Protein AF-A0A1S2M191-F1 (afdb_monomer)

Secondary structure (DSSP, 8-state):
--PPPP-TTS-B-TTS-B--HHHHHHHHHHHHHHH---EEE------BPPPBPTTS-B--HHHHHHHHHHHHHHHHHHHTT--EEEE--S-SS----TTT--SSSB-SPPP-

Structure (mmCIF, N/CA/C/O backbone):
data_AF-A0A1S2M191-F1
#
_entry.id   AF-A0A1S2M191-F1
#
loop_
_atom_site.group_PDB
_atom_site.id
_atom_site.type_symbol
_atom_site.label_atom_id
_atom_site.label_alt_id
_atom_site.label_comp_id
_atom_site.label_asym_id
_atom_site.label_entity_id
_atom_site.label_seq_id
_atom_site.pdbx_PDB_ins_code
_atom_site.Cartn_x
_atom_site.Cartn_y
_atom_site.Cartn_z
_atom_site.occupancy
_atom_site.B_iso_or_equiv
_atom_site.auth_seq_id
_atom_site.auth_comp_id
_atom_site.auth_asym_id
_atom_site.auth_atom_id
_atom_site.pdbx_PDB_model_num
ATOM 1 N N . MET A 1 1 ? 16.765 -17.893 11.152 1.00 41.12 1 MET A N 1
ATOM 2 C CA . MET A 1 1 ? 15.834 -17.381 12.182 1.00 41.12 1 MET A CA 1
ATOM 3 C C . MET A 1 1 ? 14.444 -17.380 11.572 1.00 41.12 1 MET A C 1
ATOM 5 O O . MET A 1 1 ? 14.294 -16.771 10.530 1.00 41.12 1 MET A O 1
ATOM 9 N N . PHE A 1 2 ? 13.528 -18.162 12.156 1.00 50.41 2 PHE A N 1
ATOM 10 C CA . PHE A 1 2 ? 12.103 -18.353 11.819 1.00 50.41 2 PHE A CA 1
ATOM 11 C C . PHE A 1 2 ? 11.705 -18.157 10.345 1.00 50.41 2 PHE A C 1
ATOM 13 O O . PHE A 1 2 ? 11.381 -17.053 9.921 1.00 50.41 2 PHE A O 1
ATOM 20 N N . GLY A 1 3 ? 11.679 -19.250 9.575 1.00 58.59 3 GLY A N 1
ATOM 21 C CA . GLY A 1 3 ? 11.001 -19.246 8.280 1.00 58.59 3 GLY A CA 1
ATOM 22 C C . GLY A 1 3 ? 9.511 -19.003 8.503 1.00 58.59 3 GLY A C 1
ATOM 23 O O . GLY A 1 3 ? 8.856 -19.771 9.207 1.00 58.59 3 GLY A O 1
ATOM 24 N N . SER A 1 4 ? 8.991 -17.908 7.960 1.00 66.50 4 SER A N 1
ATOM 25 C CA . SER A 1 4 ? 7.556 -17.650 7.910 1.00 66.50 4 SER A CA 1
ATOM 26 C C . SER A 1 4 ? 6.864 -18.778 7.147 1.00 66.50 4 SER A C 1
ATOM 28 O O . SER A 1 4 ? 7.344 -19.183 6.089 1.00 66.50 4 SER A O 1
ATOM 30 N N . ILE A 1 5 ? 5.735 -19.267 7.661 1.00 80.75 5 ILE A N 1
ATOM 31 C CA . ILE A 1 5 ? 4.893 -20.225 6.938 1.00 80.75 5 ILE A CA 1
ATOM 32 C C . ILE A 1 5 ? 4.386 -19.541 5.669 1.00 80.75 5 ILE A C 1
ATOM 34 O O . ILE A 1 5 ? 3.817 -18.449 5.732 1.00 80.75 5 ILE A O 1
ATOM 38 N N . GLU A 1 6 ? 4.609 -20.174 4.522 1.00 82.50 6 GLU A N 1
ATOM 39 C CA . GLU A 1 6 ? 4.165 -19.631 3.247 1.00 82.50 6 GLU A CA 1
ATOM 40 C C . GLU A 1 6 ? 2.660 -19.821 3.063 1.00 82.50 6 GLU A C 1
ATOM 42 O O . GLU A 1 6 ? 2.115 -20.892 3.331 1.00 82.50 6 GLU A O 1
ATOM 47 N N . ASN A 1 7 ? 1.990 -18.780 2.573 1.00 88.25 7 ASN A N 1
ATOM 48 C CA . ASN A 1 7 ? 0.595 -18.865 2.173 1.00 88.25 7 ASN A CA 1
ATOM 49 C C . ASN A 1 7 ? 0.522 -19.184 0.665 1.00 88.25 7 ASN A C 1
ATOM 51 O O . ASN A 1 7 ? 0.889 -18.320 -0.133 1.00 88.25 7 ASN A O 1
ATOM 55 N N . PRO A 1 8 ? 0.047 -20.378 0.257 1.00 91.25 8 PRO A N 1
ATOM 56 C CA . PRO A 1 8 ? 0.016 -20.787 -1.149 1.00 91.25 8 PRO A CA 1
ATOM 57 C C . PRO A 1 8 ? -1.041 -20.047 -1.985 1.00 91.25 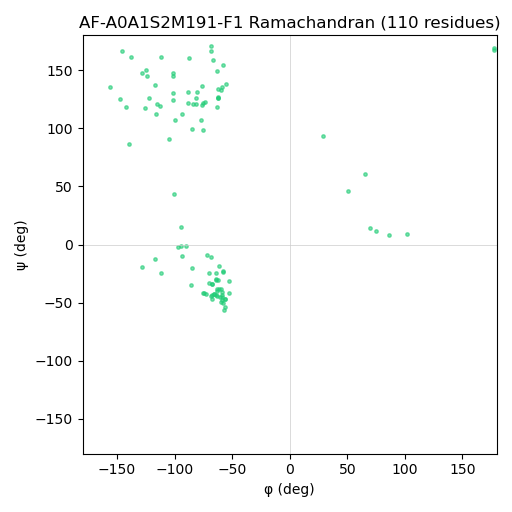8 PRO A C 1
ATOM 59 O O . PRO A 1 8 ? -1.057 -20.191 -3.203 1.00 91.25 8 PRO A O 1
ATOM 62 N N . TYR A 1 9 ? -1.927 -19.273 -1.352 1.00 93.00 9 TYR A N 1
ATOM 63 C CA . TYR A 1 9 ? -2.999 -18.527 -2.019 1.00 93.00 9 TYR A CA 1
ATOM 64 C C . TYR A 1 9 ? -2.624 -17.079 -2.346 1.00 93.00 9 TYR A C 1
ATOM 66 O O . TYR A 1 9 ? -3.455 -16.345 -2.878 1.00 93.00 9 TYR A O 1
ATOM 74 N N . LEU A 1 10 ? -1.417 -16.646 -1.978 1.00 92.69 10 LEU A N 1
ATOM 75 C CA . LEU A 1 10 ? -0.976 -15.268 -2.147 1.00 92.69 10 LEU A CA 1
ATOM 76 C C . LEU A 1 10 ? 0.213 -15.197 -3.097 1.00 92.69 10 LEU A C 1
ATOM 78 O O . LEU A 1 10 ? 1.159 -15.982 -3.010 1.00 92.69 10 LEU A O 1
ATOM 82 N N . GLU A 1 11 ? 0.165 -14.208 -3.979 1.00 91.81 11 GLU A N 1
ATOM 83 C CA . GLU A 1 11 ? 1.273 -13.868 -4.860 1.00 91.81 11 GLU A CA 1
ATOM 84 C C . GLU A 1 11 ? 2.459 -13.325 -4.053 1.00 91.81 11 GLU A C 1
ATOM 86 O O . GLU A 1 11 ? 2.320 -12.850 -2.918 1.00 91.81 11 GLU A O 1
ATOM 91 N N . LYS A 1 12 ? 3.650 -13.392 -4.649 1.00 91.75 12 LYS A N 1
ATOM 92 C CA . LYS A 1 12 ? 4.883 -12.866 -4.064 1.00 91.75 12 LYS A CA 1
ATOM 93 C C . LYS A 1 12 ? 5.586 -11.958 -5.063 1.00 91.75 12 LYS A C 1
ATOM 95 O O . LYS A 1 12 ? 5.544 -12.210 -6.263 1.00 91.75 12 LYS A O 1
ATOM 100 N N . SER A 1 13 ? 6.264 -10.935 -4.556 1.00 90.19 13 SER A N 1
ATOM 101 C CA . SER A 1 13 ? 7.186 -10.125 -5.348 1.00 90.19 13 SER A CA 1
ATOM 102 C C . SER A 1 13 ? 8.426 -10.925 -5.762 1.00 90.19 13 SER A C 1
ATOM 104 O O . SER A 1 13 ? 8.693 -12.006 -5.232 1.00 90.19 13 SER A O 1
ATOM 106 N N . GLU A 1 14 ? 9.248 -10.349 -6.641 1.00 88.00 14 GLU A N 1
ATOM 107 C CA . GLU A 1 14 ? 10.536 -10.924 -7.061 1.00 88.00 14 GLU A CA 1
ATOM 108 C C . GLU A 1 14 ? 11.509 -11.164 -5.887 1.00 88.00 14 GLU A C 1
ATOM 110 O O . GLU A 1 14 ? 12.370 -12.036 -5.957 1.00 88.00 14 GLU A O 1
ATOM 115 N N . TRP A 1 15 ? 11.337 -10.442 -4.772 1.00 86.56 15 TRP A N 1
ATOM 116 C CA . TRP A 1 15 ? 12.099 -10.632 -3.527 1.00 86.56 15 TRP A CA 1
ATOM 117 C C . TRP A 1 15 ? 11.386 -11.547 -2.515 1.00 86.56 15 TRP A C 1
ATOM 119 O O . TRP A 1 15 ? 11.741 -11.571 -1.336 1.00 86.56 15 TRP A O 1
ATOM 129 N N . GLY A 1 16 ? 10.364 -12.290 -2.946 1.00 87.88 16 GLY A N 1
ATOM 130 C CA . GLY A 1 16 ? 9.646 -13.266 -2.126 1.00 87.88 16 GLY A CA 1
ATOM 131 C C . GLY A 1 16 ? 8.680 -12.661 -1.105 1.00 87.88 16 GLY A C 1
ATOM 132 O O . GLY A 1 16 ? 8.197 -13.380 -0.231 1.00 87.88 16 GLY A O 1
ATOM 133 N N . TRP A 1 17 ? 8.389 -11.358 -1.181 1.00 88.81 17 TRP A N 1
ATOM 134 C CA . TRP A 1 17 ? 7.473 -10.705 -0.243 1.00 88.81 17 TRP A CA 1
ATOM 135 C C . TRP A 1 17 ? 6.034 -10.946 -0.671 1.00 88.81 17 TRP A C 1
ATOM 137 O O . TRP A 1 17 ? 5.667 -10.645 -1.803 1.00 88.81 17 TRP A O 1
ATOM 147 N N . THR A 1 18 ? 5.214 -11.469 0.236 1.00 93.00 18 THR A N 1
ATOM 148 C CA . THR A 1 18 ? 3.795 -11.713 -0.023 1.00 93.00 18 THR A CA 1
ATOM 149 C C . THR A 1 18 ? 3.042 -10.417 -0.321 1.00 93.00 18 THR A C 1
ATOM 151 O O . THR A 1 18 ? 3.169 -9.437 0.414 1.00 93.00 18 THR A O 1
ATOM 154 N N . ILE A 1 19 ? 2.223 -10.432 -1.371 1.00 94.88 19 ILE A N 1
ATOM 155 C CA . ILE A 1 19 ? 1.345 -9.328 -1.756 1.00 94.88 19 ILE A CA 1
ATOM 156 C C . ILE A 1 19 ? -0.064 -9.647 -1.250 1.00 94.88 19 ILE A C 1
ATOM 158 O O . ILE A 1 19 ? -0.743 -10.524 -1.778 1.00 94.88 19 ILE A O 1
ATOM 162 N N . ASP A 1 20 ? -0.498 -8.942 -0.205 1.00 96.31 20 ASP A N 1
ATOM 163 C CA . ASP A 1 20 ? -1.808 -9.148 0.421 1.00 96.31 20 ASP A CA 1
ATOM 164 C C . ASP A 1 20 ? -2.463 -7.810 0.796 1.00 96.31 20 ASP A C 1
ATOM 166 O O . ASP A 1 20 ? -2.342 -7.346 1.936 1.00 96.31 20 ASP A O 1
ATOM 170 N N . PRO A 1 21 ? -3.186 -7.179 -0.144 1.00 97.31 21 PRO A N 1
ATOM 171 C CA . PRO A 1 21 ? -3.871 -5.926 0.138 1.00 97.31 2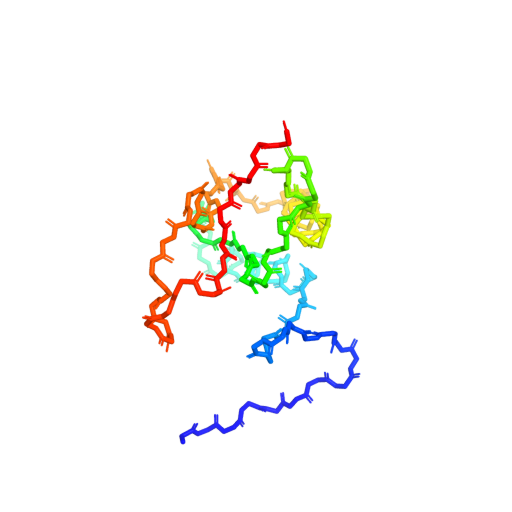1 PRO A CA 1
ATOM 172 C C . PRO A 1 21 ? -4.969 -6.095 1.196 1.00 97.31 21 PRO A C 1
ATOM 174 O O . PRO A 1 21 ? -5.209 -5.176 1.970 1.00 97.31 21 PRO A O 1
ATOM 177 N N . LYS A 1 22 ? -5.629 -7.257 1.305 1.00 97.62 22 LYS A N 1
ATOM 178 C CA . LYS A 1 22 ? -6.698 -7.459 2.304 1.00 97.62 22 LYS A CA 1
ATOM 179 C C . LYS A 1 22 ? -6.143 -7.460 3.722 1.00 97.62 22 LYS A C 1
ATOM 181 O O . LYS A 1 22 ? -6.786 -6.961 4.647 1.00 97.62 22 LYS A O 1
ATOM 186 N N . ARG A 1 23 ? -4.923 -7.968 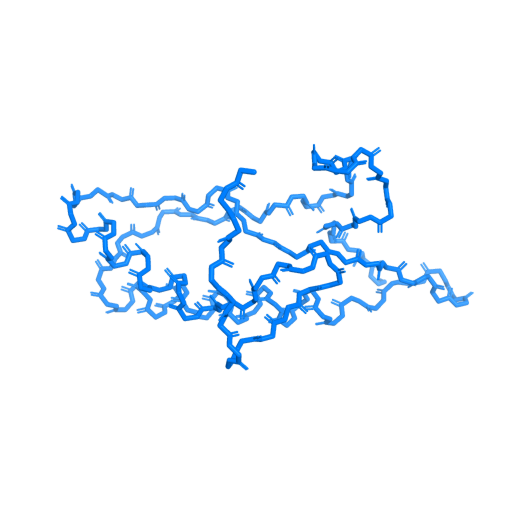3.902 1.00 96.38 23 ARG A N 1
ATOM 187 C CA . ARG A 1 23 ? -4.249 -7.928 5.200 1.00 96.38 23 ARG A CA 1
ATOM 188 C C . ARG A 1 23 ? -3.947 -6.513 5.674 1.00 96.38 23 ARG A C 1
ATOM 190 O O . ARG A 1 23 ? -3.896 -6.314 6.887 1.00 96.38 23 ARG A O 1
ATOM 197 N N . PHE A 1 24 ? -3.826 -5.538 4.772 1.00 97.94 24 PHE A N 1
ATOM 198 C CA . PHE A 1 24 ? -3.782 -4.126 5.153 1.00 97.94 24 PHE A CA 1
ATOM 199 C C . PHE A 1 24 ? -5.036 -3.745 5.955 1.00 97.94 24 PHE A C 1
ATOM 201 O O . PHE A 1 24 ? -4.917 -3.326 7.106 1.00 97.94 24 PHE A O 1
ATOM 208 N N . ARG A 1 25 ? -6.235 -3.973 5.393 1.00 98.50 25 ARG A N 1
ATOM 209 C CA . ARG A 1 25 ? -7.522 -3.648 6.038 1.00 98.50 25 ARG A CA 1
ATOM 210 C C . ARG A 1 25 ? -7.687 -4.370 7.370 1.00 98.50 25 ARG A C 1
ATOM 212 O O . ARG A 1 25 ? -8.065 -3.753 8.362 1.00 98.50 25 ARG A O 1
ATOM 219 N N . ILE A 1 26 ? -7.364 -5.665 7.403 1.00 98.44 26 ILE A N 1
ATOM 220 C CA . ILE A 1 26 ? -7.432 -6.477 8.629 1.00 98.44 26 ILE A CA 1
ATOM 221 C C . ILE A 1 26 ? -6.503 -5.899 9.702 1.00 98.44 26 ILE A C 1
ATOM 223 O O . ILE A 1 26 ? -6.903 -5.748 10.852 1.00 98.44 26 ILE A O 1
ATOM 227 N N . THR A 1 27 ? -5.272 -5.539 9.334 1.00 98.12 27 THR A N 1
ATOM 228 C CA . THR A 1 27 ? -4.295 -4.977 10.276 1.00 98.12 27 THR A CA 1
ATOM 229 C C . THR A 1 27 ? -4.747 -3.616 10.800 1.00 98.12 27 THR A C 1
ATOM 231 O O . THR A 1 27 ? -4.647 -3.376 12.001 1.00 98.12 27 THR A O 1
ATOM 234 N N . ALA A 1 28 ? -5.279 -2.750 9.935 1.00 98.50 28 ALA A N 1
ATOM 235 C CA . ALA A 1 28 ? -5.800 -1.443 10.326 1.00 98.50 28 ALA A CA 1
ATOM 236 C C . ALA A 1 28 ? -6.948 -1.573 11.341 1.00 98.50 28 ALA A C 1
ATOM 238 O O . ALA A 1 28 ? -6.872 -0.978 12.415 1.00 98.50 28 ALA A O 1
ATOM 239 N N . ASN A 1 29 ? -7.939 -2.425 11.054 1.00 98.69 29 ASN A N 1
ATOM 240 C CA . ASN A 1 29 ? -9.038 -2.719 11.979 1.00 98.69 29 ASN A CA 1
ATOM 241 C C . ASN A 1 29 ? -8.518 -3.271 13.314 1.00 98.69 29 ASN A C 1
ATOM 243 O O . ASN A 1 29 ? -8.810 -2.715 14.364 1.00 98.69 29 ASN A O 1
ATOM 247 N N . HIS A 1 30 ? -7.650 -4.287 13.288 1.00 98.56 30 HIS A N 1
ATOM 248 C CA . HIS A 1 30 ? -7.091 -4.875 14.512 1.00 98.56 30 HIS A CA 1
ATOM 249 C C . HIS A 1 30 ? -6.336 -3.861 15.385 1.00 98.56 30 HIS A C 1
ATOM 251 O O . HIS A 1 30 ? -6.417 -3.916 16.615 1.00 98.56 30 HIS A O 1
ATOM 257 N N . LEU A 1 31 ? -5.555 -2.964 14.774 1.00 98.50 31 LEU A N 1
ATOM 258 C CA . LEU A 1 31 ? -4.835 -1.921 15.503 1.00 98.50 31 LEU A CA 1
ATOM 259 C C . LEU A 1 31 ? -5.807 -0.896 16.089 1.00 98.50 31 LEU A C 1
ATOM 261 O O . LEU A 1 31 ? -5.667 -0.522 17.256 1.00 98.50 31 LEU A O 1
ATOM 265 N N . TYR A 1 32 ? -6.794 -0.466 15.308 1.00 98.50 32 TYR A N 1
ATOM 266 C CA . TYR A 1 32 ? -7.765 0.519 15.758 1.00 98.50 32 TYR A CA 1
ATOM 267 C C . TYR A 1 32 ? -8.664 -0.041 16.860 1.00 98.50 32 TYR A C 1
ATOM 269 O O . TYR A 1 32 ? -8.756 0.573 17.916 1.00 98.50 32 TYR A O 1
ATOM 277 N N . ASP A 1 33 ? -9.213 -1.246 16.708 1.00 98.31 33 ASP A N 1
ATOM 278 C CA . ASP A 1 33 ? -10.003 -1.941 17.736 1.00 98.31 33 ASP A CA 1
ATOM 279 C C . ASP A 1 33 ? -9.253 -2.033 19.066 1.00 98.31 33 ASP A C 1
ATOM 281 O O . ASP A 1 33 ? -9.811 -1.817 20.141 1.00 98.31 33 ASP A O 1
ATOM 285 N N . ARG A 1 34 ? -7.951 -2.328 18.998 1.00 98.56 34 ARG A N 1
ATOM 286 C CA . ARG A 1 34 ? -7.116 -2.512 20.183 1.00 98.56 34 ARG A CA 1
ATOM 287 C C . ARG A 1 34 ? -6.775 -1.205 20.891 1.00 98.56 34 ARG A C 1
ATOM 289 O O . ARG A 1 34 ? -6.712 -1.191 22.120 1.00 98.56 34 ARG A O 1
ATOM 296 N N . TYR A 1 35 ? -6.458 -0.153 20.141 1.00 98.50 35 TYR A N 1
ATOM 297 C CA . TYR A 1 35 ? -5.853 1.058 20.702 1.00 98.50 35 TYR A CA 1
ATOM 298 C C . TYR A 1 35 ? -6.767 2.281 20.671 1.00 98.50 35 TYR A C 1
ATOM 300 O O . TYR A 1 35 ? -6.574 3.185 21.484 1.00 98.50 35 TYR A O 1
ATOM 308 N N . GLN A 1 36 ? -7.744 2.313 19.763 1.00 98.06 36 GLN A N 1
ATOM 309 C CA . GLN A 1 36 ? -8.678 3.423 19.549 1.00 98.06 36 GLN A CA 1
ATOM 310 C C . GLN A 1 36 ? -7.930 4.757 19.406 1.00 98.06 36 GLN A C 1
ATOM 312 O O . GLN A 1 36 ? -8.236 5.760 20.057 1.00 98.06 36 GLN A O 1
ATOM 317 N N . LYS A 1 37 ? -6.862 4.734 18.600 1.00 98.56 37 LYS A N 1
ATOM 318 C CA . LYS A 1 37 ? -6.048 5.900 18.251 1.00 98.56 37 LYS A CA 1
ATOM 319 C C . LYS A 1 37 ? -5.989 6.052 16.735 1.00 98.56 37 LYS A C 1
ATOM 321 O O . LYS A 1 37 ? -5.909 5.025 16.061 1.00 98.56 37 LYS A O 1
ATOM 326 N N . PRO A 1 38 ? -5.966 7.295 16.220 1.00 98.50 38 PRO A N 1
ATOM 327 C CA . PRO A 1 38 ? -5.798 7.533 14.795 1.00 98.50 38 PRO A CA 1
ATOM 328 C C . PRO A 1 38 ? -4.531 6.852 14.269 1.00 98.50 38 PRO A C 1
ATOM 330 O O . PRO A 1 38 ? -3.484 6.883 14.924 1.00 98.50 38 PRO A O 1
ATOM 333 N N . LEU A 1 39 ? -4.624 6.240 13.092 1.00 98.69 39 LEU A N 1
ATOM 334 C CA . LEU A 1 39 ? -3.517 5.551 12.437 1.00 98.69 39 LEU A CA 1
ATOM 335 C C . LEU A 1 39 ? -2.920 6.415 11.326 1.00 98.69 39 LEU A C 1
ATOM 337 O O . LEU A 1 39 ? -3.631 7.113 10.607 1.00 98.69 39 LEU A O 1
ATOM 341 N N . PHE A 1 40 ? -1.606 6.319 11.143 1.00 98.44 40 PHE A N 1
ATOM 342 C CA . PHE A 1 40 ? -0.897 6.920 10.016 1.00 98.44 40 PHE A CA 1
ATOM 343 C C . PHE A 1 40 ? -0.096 5.821 9.319 1.00 98.44 40 PHE A C 1
ATOM 345 O O . PHE A 1 40 ? 0.797 5.218 9.918 1.00 98.44 40 PHE A O 1
ATOM 352 N N . VAL A 1 41 ? -0.415 5.548 8.054 1.00 98.06 41 VAL A N 1
ATOM 353 C CA . VAL A 1 41 ? 0.394 4.660 7.217 1.00 98.06 41 VAL A CA 1
ATOM 354 C C . VAL A 1 41 ? 1.649 5.413 6.796 1.00 98.06 41 VAL A C 1
ATOM 356 O O . VAL A 1 41 ? 1.608 6.224 5.875 1.00 98.06 41 VAL A O 1
ATOM 359 N N . VAL A 1 42 ? 2.753 5.167 7.495 1.00 97.62 42 VAL A N 1
ATOM 360 C CA . VAL A 1 42 ? 4.020 5.859 7.220 1.00 97.62 42 VAL A CA 1
ATOM 361 C C . VAL A 1 42 ? 4.844 5.198 6.112 1.00 97.62 42 VAL A C 1
ATOM 363 O O . VAL A 1 42 ? 5.681 5.858 5.503 1.00 97.62 42 VAL A O 1
ATOM 366 N N . GLU A 1 43 ? 4.590 3.918 5.822 1.00 96.56 43 GLU A N 1
ATOM 367 C CA . GLU A 1 43 ? 5.277 3.172 4.767 1.00 96.56 43 GLU A CA 1
ATOM 368 C C . GLU A 1 43 ? 4.349 2.131 4.123 1.00 96.56 43 GLU A C 1
ATOM 370 O O . GLU A 1 43 ? 3.806 1.252 4.797 1.00 96.56 43 GLU A O 1
ATOM 375 N N . ASN A 1 44 ? 4.200 2.193 2.799 1.00 97.00 44 ASN A N 1
ATOM 376 C CA . ASN A 1 44 ? 3.672 1.105 1.972 1.00 97.00 44 ASN A CA 1
ATOM 377 C C . ASN A 1 44 ? 4.169 1.255 0.525 1.00 97.00 44 ASN A C 1
ATOM 379 O O . ASN A 1 44 ? 4.174 2.358 -0.019 1.00 97.00 44 ASN A O 1
ATOM 383 N N . GLY A 1 45 ? 4.614 0.168 -0.104 1.00 94.56 45 GLY A N 1
ATOM 384 C CA . GLY A 1 45 ? 5.142 0.218 -1.465 1.00 94.56 45 GLY A CA 1
ATOM 385 C C . GLY A 1 45 ? 5.656 -1.128 -1.962 1.00 94.56 45 GLY A C 1
ATOM 386 O O . GLY A 1 45 ? 5.816 -2.074 -1.189 1.00 94.56 45 GLY A O 1
ATOM 387 N N . LEU A 1 46 ? 5.933 -1.193 -3.263 1.00 95.25 46 LEU A N 1
ATOM 388 C CA . LEU A 1 46 ? 6.451 -2.379 -3.938 1.00 95.25 46 LEU A CA 1
ATOM 389 C C . LEU A 1 46 ? 7.853 -2.105 -4.478 1.00 95.25 46 LEU A C 1
ATOM 391 O O . LEU A 1 46 ? 8.046 -1.223 -5.312 1.00 95.25 46 LEU A O 1
ATOM 395 N N . GLY A 1 47 ? 8.808 -2.906 -4.006 1.00 92.50 47 GLY A N 1
ATOM 396 C CA . GLY A 1 47 ? 10.134 -2.990 -4.601 1.00 92.50 47 GLY A CA 1
ATOM 397 C C . GLY A 1 47 ? 10.122 -3.968 -5.771 1.00 92.50 47 GLY A C 1
ATOM 398 O O . GLY A 1 47 ? 9.801 -5.139 -5.556 1.00 92.50 47 GLY A O 1
ATOM 399 N N . ALA A 1 48 ? 10.479 -3.496 -6.959 1.00 92.31 48 ALA A N 1
ATOM 400 C CA . ALA A 1 48 ? 10.503 -4.271 -8.200 1.00 92.31 48 ALA A CA 1
ATOM 401 C C . ALA A 1 48 ? 11.659 -3.809 -9.100 1.00 92.31 48 ALA A C 1
ATOM 403 O O . ALA A 1 48 ? 12.276 -2.771 -8.834 1.00 92.31 48 ALA A O 1
ATOM 404 N N . VAL A 1 49 ? 11.976 -4.591 -10.131 1.00 92.44 49 VAL A N 1
ATOM 405 C CA . VAL A 1 49 ? 12.917 -4.173 -11.177 1.00 92.44 49 VAL A CA 1
ATOM 406 C C . VAL A 1 49 ? 12.196 -3.280 -12.185 1.00 92.44 49 VAL A C 1
ATOM 408 O O . VAL A 1 49 ? 11.253 -3.725 -12.828 1.00 92.44 49 VAL A O 1
ATOM 411 N N . ASP A 1 50 ? 12.669 -2.044 -12.353 1.00 91.44 50 ASP A N 1
ATOM 412 C CA . ASP A 1 50 ? 12.179 -1.161 -13.415 1.00 91.44 50 ASP A CA 1
ATOM 413 C C . ASP A 1 50 ? 12.993 -1.368 -14.703 1.00 91.44 50 ASP A C 1
ATOM 415 O O . ASP A 1 50 ? 14.231 -1.347 -14.682 1.00 91.44 50 ASP A O 1
ATOM 419 N N . GLU A 1 51 ? 12.299 -1.532 -15.829 1.00 91.06 51 GLU A N 1
ATOM 420 C CA . GLU A 1 51 ? 12.898 -1.596 -17.164 1.00 91.06 51 GLU A CA 1
ATOM 421 C C . GLU A 1 51 ? 12.740 -0.255 -17.885 1.00 91.06 51 GLU A C 1
ATOM 423 O O . GLU A 1 51 ? 11.646 0.304 -17.957 1.00 91.06 51 GLU A O 1
ATOM 428 N N . VAL A 1 52 ? 13.844 0.255 -18.436 1.00 90.62 52 VAL A N 1
ATOM 429 C CA . VAL A 1 52 ? 13.851 1.500 -19.211 1.00 90.62 52 VAL A CA 1
ATOM 430 C C . VAL A 1 52 ? 13.566 1.168 -20.672 1.00 90.62 52 VAL A C 1
ATOM 432 O O . VAL A 1 52 ? 14.296 0.389 -21.292 1.00 90.62 52 VAL A O 1
ATOM 435 N N . THR A 1 53 ? 12.512 1.755 -21.232 1.00 90.88 53 THR A N 1
ATOM 436 C CA . THR A 1 53 ? 12.148 1.579 -22.641 1.00 90.88 53 THR A CA 1
ATOM 437 C C . THR A 1 53 ? 13.181 2.237 -23.559 1.00 90.88 53 THR A C 1
ATOM 439 O O . THR A 1 53 ? 13.993 3.064 -23.140 1.00 90.88 53 THR A O 1
ATOM 442 N N . ALA A 1 54 ? 13.128 1.929 -24.859 1.00 92.38 54 ALA A N 1
ATOM 443 C CA . ALA A 1 54 ? 14.002 2.563 -25.851 1.00 92.38 54 ALA A CA 1
ATOM 444 C C . ALA A 1 54 ? 13.867 4.100 -25.899 1.00 92.38 54 ALA A C 1
ATOM 446 O O . ALA A 1 54 ? 14.801 4.778 -26.324 1.00 92.38 54 ALA A O 1
ATOM 447 N N . ASN A 1 55 ? 12.732 4.639 -25.443 1.00 92.12 55 ASN A N 1
ATOM 448 C CA . ASN A 1 55 ? 12.459 6.074 -25.389 1.00 92.12 55 ASN A CA 1
ATOM 449 C C . ASN A 1 55 ? 12.895 6.721 -24.061 1.00 92.12 55 ASN A C 1
ATOM 451 O O . ASN A 1 55 ? 12.762 7.931 -23.911 1.00 92.12 55 ASN A O 1
ATOM 455 N N . GLY A 1 56 ? 13.434 5.944 -23.114 1.00 88.94 56 GLY A N 1
ATOM 456 C CA . GLY A 1 56 ? 13.838 6.433 -21.793 1.00 88.94 56 GLY A CA 1
ATOM 457 C C . GLY A 1 56 ? 12.718 6.450 -20.748 1.00 88.94 56 GLY A C 1
ATOM 458 O O . GLY A 1 56 ? 12.930 6.971 -19.658 1.00 88.94 56 GLY A O 1
ATOM 459 N N . GLU A 1 57 ? 11.555 5.879 -21.063 1.00 90.62 57 GLU A N 1
ATOM 460 C CA . GLU A 1 57 ? 10.390 5.819 -20.172 1.00 90.62 57 GLU A CA 1
ATOM 461 C C . GLU A 1 57 ? 10.454 4.576 -19.274 1.00 90.62 57 GLU A C 1
ATOM 463 O O . GLU A 1 57 ? 11.127 3.595 -19.600 1.00 90.62 57 GLU A O 1
ATOM 468 N N . ILE A 1 58 ? 9.716 4.589 -18.165 1.00 92.88 58 ILE A N 1
ATOM 469 C CA . ILE A 1 58 ? 9.510 3.422 -17.299 1.00 92.88 58 ILE A CA 1
ATOM 470 C C . ILE A 1 58 ? 8.006 3.168 -17.204 1.00 92.88 58 ILE A C 1
ATOM 472 O O . ILE A 1 58 ? 7.250 4.062 -16.836 1.00 92.88 58 ILE A O 1
ATOM 476 N N . ASN A 1 59 ? 7.590 1.940 -17.516 1.00 93.06 59 ASN A N 1
ATOM 477 C CA . ASN A 1 59 ? 6.195 1.505 -17.424 1.00 93.06 59 ASN A CA 1
ATOM 478 C C . ASN A 1 59 ? 6.025 0.608 -16.195 1.00 93.06 59 ASN A C 1
ATOM 480 O O . ASN A 1 59 ? 6.213 -0.606 -16.271 1.00 93.06 59 ASN A O 1
ATOM 484 N N . ASP A 1 60 ? 5.697 1.199 -15.049 1.00 93.56 60 ASP A N 1
ATOM 485 C CA . ASP A 1 60 ? 5.632 0.509 -13.760 1.00 93.56 60 ASP A CA 1
ATOM 486 C C . ASP A 1 60 ? 4.205 0.138 -13.322 1.00 93.56 60 ASP A C 1
ATOM 488 O O . ASP A 1 60 ? 3.836 0.238 -12.148 1.00 93.56 60 ASP A O 1
ATOM 492 N N . ASP A 1 61 ? 3.399 -0.380 -14.255 1.00 94.69 61 ASP A N 1
ATOM 493 C CA . ASP A 1 61 ? 2.009 -0.798 -14.010 1.00 94.69 61 ASP A CA 1
ATOM 494 C C . ASP A 1 61 ? 1.861 -1.769 -12.826 1.00 94.69 61 ASP A C 1
ATOM 496 O O . ASP A 1 61 ? 0.861 -1.727 -12.107 1.00 94.69 61 ASP A O 1
ATOM 500 N N . TYR A 1 62 ? 2.870 -2.610 -12.568 1.00 93.88 62 TYR A N 1
ATOM 501 C CA . TYR A 1 62 ? 2.909 -3.496 -11.397 1.00 93.88 62 TYR A CA 1
ATOM 502 C C . TYR A 1 62 ? 2.899 -2.721 -10.072 1.00 93.88 62 TYR A C 1
ATOM 504 O O . TYR A 1 62 ? 2.254 -3.140 -9.107 1.00 93.88 62 TYR A O 1
ATOM 512 N N . ARG A 1 63 ? 3.592 -1.578 -10.006 1.00 95.44 63 ARG A N 1
ATOM 513 C CA . ARG A 1 63 ? 3.663 -0.719 -8.819 1.00 95.44 63 ARG A CA 1
ATOM 514 C C . ARG A 1 63 ? 2.368 0.057 -8.663 1.00 95.44 63 ARG A C 1
ATOM 516 O O . ARG A 1 63 ? 1.828 0.119 -7.556 1.00 95.44 63 ARG A O 1
ATOM 523 N N . ILE A 1 64 ? 1.833 0.570 -9.770 1.00 95.69 64 ILE A N 1
ATOM 524 C CA . ILE A 1 64 ? 0.535 1.245 -9.797 1.00 95.69 64 ILE A CA 1
ATOM 525 C C . ILE A 1 64 ? -0.568 0.294 -9.313 1.00 95.69 64 ILE A C 1
ATOM 527 O O . ILE A 1 64 ? -1.362 0.668 -8.449 1.00 95.69 64 ILE A O 1
ATOM 531 N N . ASP A 1 65 ? -0.622 -0.938 -9.822 1.00 96.38 65 ASP A N 1
ATOM 532 C CA . ASP A 1 65 ? -1.619 -1.933 -9.420 1.00 96.38 65 ASP A CA 1
ATOM 533 C C . ASP A 1 65 ? -1.488 -2.330 -7.944 1.00 96.38 65 ASP A C 1
ATOM 535 O O . ASP A 1 65 ? -2.488 -2.349 -7.219 1.00 96.38 65 ASP A O 1
ATOM 539 N N . TYR A 1 66 ? -0.259 -2.553 -7.463 1.00 96.88 66 TYR A N 1
ATOM 540 C CA . TYR A 1 66 ? 0.001 -2.818 -6.048 1.00 96.88 66 TYR A CA 1
ATOM 541 C C . TYR A 1 66 ? -0.542 -1.696 -5.158 1.00 96.88 66 TYR A C 1
ATOM 543 O O . TYR A 1 66 ? -1.334 -1.958 -4.248 1.00 96.88 66 TYR A O 1
ATOM 551 N N . LEU A 1 67 ? -0.151 -0.447 -5.430 1.00 97.25 67 LEU A N 1
ATOM 552 C CA . LEU A 1 67 ? -0.561 0.709 -4.633 1.00 97.25 67 LEU A CA 1
ATOM 553 C C . LEU A 1 67 ? -2.075 0.912 -4.703 1.00 97.25 67 LEU A C 1
ATOM 555 O O . LEU A 1 67 ? -2.717 1.082 -3.669 1.00 97.25 67 LEU A O 1
ATOM 559 N N . ARG A 1 68 ? -2.671 0.808 -5.897 1.00 97.88 68 ARG A N 1
ATOM 560 C CA . ARG A 1 68 ? -4.121 0.925 -6.102 1.00 97.88 68 ARG A CA 1
ATOM 561 C C . ARG A 1 68 ? -4.890 -0.084 -5.251 1.00 97.88 68 ARG A C 1
ATOM 563 O O . ARG A 1 68 ? -5.844 0.297 -4.576 1.00 97.88 68 ARG A O 1
ATOM 570 N N . LYS A 1 69 ? -4.470 -1.354 -5.246 1.00 98.12 69 LYS A N 1
ATOM 571 C CA . LYS A 1 69 ? -5.113 -2.415 -4.454 1.00 98.12 69 LYS A CA 1
ATOM 572 C C . LYS A 1 69 ? -5.017 -2.154 -2.946 1.00 98.12 69 LYS A C 1
ATOM 574 O O . LYS A 1 69 ? -5.997 -2.380 -2.240 1.00 98.12 69 LYS A O 1
ATOM 579 N N . HIS A 1 70 ? -3.879 -1.664 -2.449 1.00 98.38 70 HIS A N 1
ATOM 580 C CA . HIS A 1 70 ? -3.702 -1.365 -1.020 1.00 98.38 70 HIS A CA 1
ATOM 581 C C . HIS A 1 70 ? -4.470 -0.110 -0.593 1.00 98.38 70 HIS A C 1
ATOM 583 O O . HIS A 1 70 ? -5.155 -0.133 0.427 1.00 98.38 70 HIS A O 1
ATOM 589 N N . ILE A 1 71 ? -4.441 0.952 -1.401 1.00 98.12 71 ILE A N 1
ATOM 590 C CA . ILE A 1 71 ? -5.202 2.184 -1.153 1.00 98.12 71 ILE A CA 1
ATOM 591 C C . ILE A 1 71 ? -6.710 1.906 -1.178 1.00 98.12 71 ILE A C 1
ATOM 593 O O . ILE A 1 71 ? -7.436 2.427 -0.336 1.00 98.12 71 ILE A O 1
ATOM 597 N N . ALA A 1 72 ? -7.191 1.033 -2.070 1.00 98.50 72 ALA A N 1
ATOM 598 C CA . ALA A 1 72 ? -8.589 0.606 -2.054 1.00 98.50 72 ALA A CA 1
ATOM 599 C C . ALA A 1 72 ? -8.962 -0.059 -0.716 1.00 98.50 72 ALA A C 1
ATOM 601 O O . ALA A 1 72 ? -9.989 0.264 -0.132 1.00 98.50 72 ALA A O 1
ATOM 602 N N . GLN A 1 73 ? -8.104 -0.937 -0.184 1.00 98.69 73 GLN A N 1
ATOM 603 C CA . GLN A 1 73 ? -8.326 -1.569 1.123 1.00 98.69 73 GLN A CA 1
ATOM 604 C C . GLN A 1 73 ? -8.178 -0.598 2.304 1.00 98.69 73 GLN A C 1
ATOM 606 O O . GLN A 1 73 ? -8.783 -0.820 3.350 1.00 98.69 73 GLN A O 1
ATOM 611 N N . MET A 1 74 ? -7.422 0.489 2.142 1.00 98.38 74 MET A N 1
ATOM 612 C CA . MET A 1 74 ? -7.412 1.601 3.092 1.00 98.38 74 MET A CA 1
ATOM 613 C C . MET A 1 74 ? -8.741 2.353 3.100 1.00 98.38 74 MET A C 1
ATOM 615 O O . M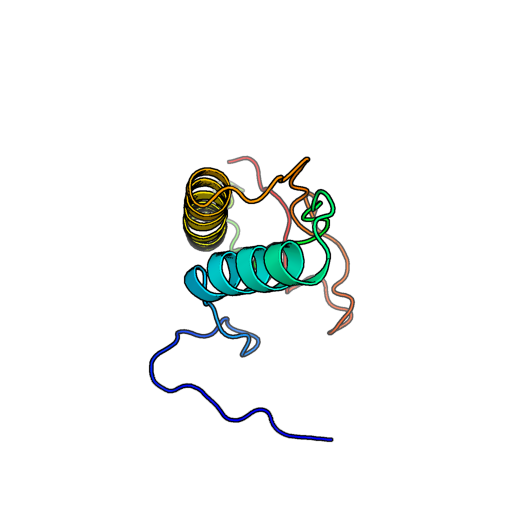ET A 1 74 ? -9.255 2.626 4.178 1.00 98.38 74 MET A O 1
ATOM 619 N N . GLY A 1 75 ? -9.318 2.627 1.926 1.00 98.38 75 GLY A N 1
ATOM 620 C CA . GLY A 1 75 ? -10.662 3.199 1.814 1.00 98.38 75 GLY A CA 1
ATOM 621 C C . GLY A 1 75 ? -11.702 2.335 2.525 1.00 98.38 75 GLY A C 1
ATOM 622 O O . GLY A 1 75 ? -12.442 2.827 3.364 1.00 98.38 75 GLY A O 1
ATOM 623 N N . GLU A 1 76 ? -11.670 1.025 2.290 1.00 98.75 76 GLU A N 1
ATOM 624 C CA . GLU A 1 76 ? -12.541 0.073 2.987 1.00 98.75 76 GLU A CA 1
ATOM 625 C C . GLU A 1 76 ? -12.356 0.072 4.515 1.00 98.75 76 GLU A C 1
ATOM 627 O O . GLU A 1 76 ? -13.330 -0.040 5.247 1.00 98.75 76 GLU A O 1
ATOM 632 N N . ALA A 1 77 ? -11.123 0.209 5.018 1.00 98.62 77 ALA A N 1
ATOM 633 C CA . ALA A 1 77 ? -10.877 0.311 6.458 1.00 98.62 77 ALA A CA 1
ATOM 634 C C . ALA A 1 77 ? -11.437 1.615 7.053 1.00 98.62 77 ALA A C 1
ATOM 636 O O . ALA A 1 77 ? -11.903 1.624 8.189 1.00 98.62 77 ALA A O 1
ATOM 637 N N . ILE A 1 78 ? -11.406 2.713 6.293 1.00 98.62 78 ILE A N 1
ATOM 638 C CA . ILE A 1 78 ? -12.026 3.980 6.700 1.00 98.62 78 ILE A CA 1
ATOM 639 C C . ILE A 1 78 ? -13.550 3.821 6.775 1.00 98.62 78 ILE A C 1
ATOM 641 O O . ILE A 1 78 ? -14.150 4.257 7.754 1.00 98.62 78 ILE A O 1
ATOM 645 N N . GLU A 1 79 ? -14.165 3.140 5.802 1.00 98.62 79 GLU A N 1
ATOM 646 C CA . GLU A 1 79 ? -15.600 2.809 5.829 1.00 98.62 79 GLU A CA 1
ATOM 647 C C . GLU A 1 79 ? -15.972 1.871 6.994 1.00 98.62 79 GLU A C 1
ATOM 649 O O . GLU A 1 79 ? -17.066 1.978 7.545 1.00 98.62 79 GLU A O 1
ATOM 654 N N . ASP A 1 80 ? -15.051 1.004 7.435 1.00 98.62 80 ASP A N 1
ATOM 655 C CA . ASP A 1 80 ? -15.217 0.196 8.658 1.00 98.62 80 ASP A CA 1
ATOM 656 C C . ASP A 1 80 ? -15.185 1.034 9.954 1.00 98.62 80 ASP A C 1
ATOM 658 O O . ASP A 1 80 ? -15.516 0.529 11.027 1.00 98.62 80 ASP A O 1
ATOM 662 N N . GLY A 1 81 ? -14.795 2.311 9.875 1.00 98.38 81 GLY A N 1
ATOM 663 C CA . GLY A 1 81 ? -14.707 3.233 11.010 1.00 98.38 81 GLY A CA 1
ATOM 664 C C . GLY A 1 81 ? -13.292 3.455 11.547 1.00 98.38 81 GLY A C 1
ATOM 665 O O . GLY A 1 81 ? -13.134 4.095 12.588 1.00 98.38 81 GLY A O 1
ATOM 666 N N . VAL A 1 82 ? -12.253 2.962 10.863 1.00 98.69 82 VAL A N 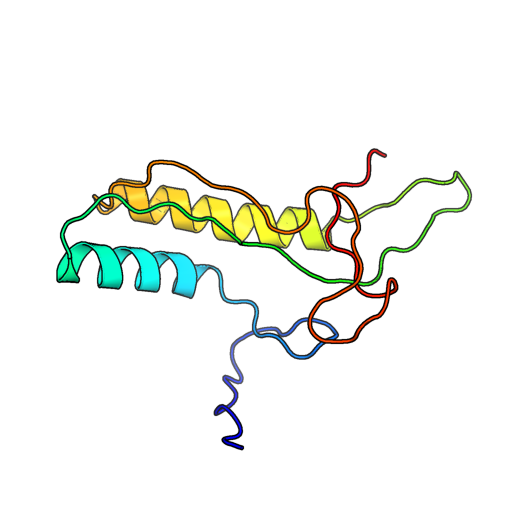1
ATOM 667 C CA . VAL A 1 82 ? -10.862 3.227 11.248 1.00 98.69 82 VAL A CA 1
ATOM 668 C C . VAL A 1 82 ? -10.483 4.665 10.898 1.00 98.69 82 VAL A C 1
ATOM 670 O O . VAL A 1 82 ? -10.497 5.070 9.737 1.00 98.69 82 VAL A O 1
ATOM 673 N N . GLU A 1 83 ? -10.054 5.435 11.895 1.00 98.56 83 GLU A N 1
ATOM 674 C CA . GLU A 1 83 ? -9.536 6.784 11.666 1.00 98.56 83 GLU A CA 1
ATOM 675 C C . GLU A 1 83 ? -8.101 6.723 11.120 1.00 98.56 83 GLU A C 1
ATOM 677 O O . GLU A 1 83 ? -7.157 6.414 11.852 1.00 98.56 83 GLU A O 1
ATOM 682 N N . ILE A 1 84 ? -7.930 7.029 9.830 1.00 98.44 84 ILE A N 1
ATOM 683 C CA . ILE A 1 84 ? -6.625 7.098 9.158 1.00 98.44 84 ILE A CA 1
ATOM 684 C C . ILE A 1 84 ? -6.331 8.547 8.767 1.00 98.44 84 ILE A C 1
ATOM 686 O O . ILE A 1 84 ? -7.057 9.142 7.975 1.00 98.44 84 ILE A O 1
ATOM 690 N N . ILE A 1 85 ? -5.248 9.112 9.302 1.00 98.00 85 ILE A N 1
ATOM 691 C CA . ILE A 1 85 ? -4.912 10.540 9.142 1.00 98.00 85 ILE A CA 1
ATOM 692 C C . ILE A 1 85 ? -3.974 10.826 7.967 1.00 98.00 85 ILE A C 1
ATOM 694 O O . ILE A 1 85 ? -3.746 11.983 7.621 1.00 98.00 85 ILE A O 1
ATOM 698 N N . GLY A 1 86 ? -3.405 9.788 7.359 1.00 97.00 86 GLY A N 1
ATOM 699 C CA . GLY A 1 86 ? -2.505 9.957 6.232 1.00 97.00 86 GLY A CA 1
ATOM 700 C C . GLY A 1 86 ? -1.916 8.658 5.708 1.00 97.00 86 GLY A C 1
ATOM 701 O O . GLY A 1 86 ? -1.978 7.603 6.348 1.00 97.00 86 GLY A O 1
ATOM 702 N N . TYR A 1 87 ? -1.318 8.781 4.525 1.00 97.75 87 TYR A N 1
ATOM 703 C CA . TYR A 1 87 ? -0.631 7.716 3.815 1.00 97.75 87 TYR A CA 1
ATOM 704 C C . TYR A 1 87 ? 0.605 8.281 3.117 1.00 97.75 87 TYR A C 1
ATOM 706 O O . TYR A 1 87 ? 0.491 9.140 2.241 1.00 97.75 87 TYR A O 1
ATOM 714 N N . THR A 1 88 ? 1.781 7.794 3.495 1.00 96.69 88 THR A N 1
ATOM 715 C CA . THR A 1 88 ? 3.040 8.077 2.808 1.00 96.69 88 THR A CA 1
ATOM 716 C C . THR A 1 88 ? 3.582 6.781 2.235 1.00 96.69 88 THR A C 1
ATOM 718 O O . THR A 1 88 ? 3.956 5.860 2.962 1.00 96.69 88 THR A O 1
ATOM 721 N N . SER A 1 89 ? 3.592 6.688 0.906 1.00 95.25 89 SER A N 1
ATOM 722 C CA . SER A 1 89 ? 4.209 5.550 0.238 1.00 95.25 89 SER A CA 1
ATOM 723 C C . SER A 1 89 ? 5.705 5.502 0.538 1.00 95.25 89 SER A C 1
ATOM 725 O O . SER A 1 89 ? 6.363 6.525 0.755 1.00 95.25 89 SER A O 1
ATOM 727 N N . TRP A 1 90 ? 6.246 4.290 0.558 1.00 93.94 90 TRP A N 1
ATOM 728 C CA . TRP A 1 90 ? 7.668 4.098 0.782 1.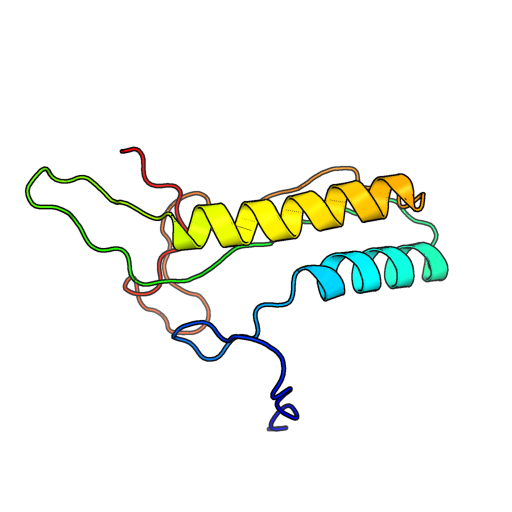00 93.94 90 TRP A CA 1
ATOM 729 C C . TRP A 1 90 ? 8.458 4.335 -0.502 1.00 93.94 90 TRP A C 1
ATOM 731 O O . TRP A 1 90 ? 8.151 3.743 -1.535 1.00 93.94 90 TRP A O 1
ATOM 741 N N . GLY A 1 91 ? 9.513 5.144 -0.388 1.00 90.19 91 GLY A N 1
ATOM 742 C CA . GLY A 1 91 ? 10.444 5.427 -1.474 1.00 90.19 91 GLY A CA 1
ATOM 743 C C . GLY A 1 91 ? 9.795 6.179 -2.635 1.00 90.19 91 GLY A C 1
ATOM 744 O O . GLY A 1 91 ? 9.815 5.656 -3.736 1.00 90.19 91 GLY A O 1
ATOM 745 N N . PRO A 1 92 ? 9.250 7.399 -2.442 1.00 89.88 92 PRO A N 1
ATOM 746 C CA . PRO A 1 92 ? 8.671 8.186 -3.540 1.00 89.88 92 PRO A CA 1
ATOM 747 C C . PRO A 1 92 ? 9.693 8.547 -4.634 1.00 89.88 92 PRO A C 1
ATOM 749 O O . PRO A 1 92 ? 9.314 8.873 -5.754 1.00 89.88 92 PRO A O 1
ATOM 752 N N . ILE A 1 93 ? 10.986 8.473 -4.310 1.00 91.75 93 ILE A N 1
ATOM 753 C CA . ILE A 1 93 ? 12.124 8.527 -5.230 1.00 91.75 93 ILE A CA 1
ATOM 754 C C . ILE A 1 93 ? 12.949 7.260 -4.983 1.00 91.75 93 ILE A C 1
ATOM 756 O O . ILE A 1 93 ? 12.974 6.751 -3.857 1.00 91.75 93 ILE A O 1
ATOM 760 N N . ASP A 1 94 ? 13.636 6.763 -6.009 1.00 89.75 94 ASP A N 1
ATOM 761 C CA . ASP A 1 94 ? 14.534 5.622 -5.860 1.00 89.75 94 ASP A CA 1
ATOM 762 C C . ASP A 1 94 ? 15.657 5.882 -4.854 1.00 89.75 94 ASP A C 1
ATOM 764 O O . ASP A 1 94 ? 16.350 6.901 -4.882 1.00 89.75 94 ASP A O 1
ATOM 768 N N . ILE A 1 95 ? 15.845 4.904 -3.973 1.00 89.56 95 ILE A N 1
ATOM 769 C CA . ILE A 1 95 ? 16.805 4.920 -2.873 1.00 89.56 95 ILE A CA 1
ATOM 770 C C . ILE A 1 95 ? 17.492 3.561 -2.764 1.00 89.56 95 ILE A C 1
ATOM 772 O O . ILE A 1 95 ? 16.980 2.547 -3.240 1.00 89.56 95 ILE A O 1
ATOM 776 N N . VAL A 1 96 ? 18.643 3.530 -2.090 1.00 87.25 96 VAL A N 1
ATOM 777 C CA . VAL A 1 96 ? 19.345 2.276 -1.793 1.00 87.25 96 VAL A CA 1
ATOM 778 C C . VAL A 1 96 ? 18.460 1.409 -0.900 1.00 87.25 96 VAL A C 1
ATOM 780 O O . VAL A 1 96 ? 18.017 1.850 0.162 1.00 87.25 96 VAL A O 1
ATOM 783 N N . SER A 1 97 ? 18.208 0.165 -1.314 1.00 81.44 97 SER A N 1
ATOM 784 C CA . SER A 1 97 ? 17.366 -0.746 -0.540 1.00 81.44 97 SER A CA 1
ATOM 785 C C . SER A 1 97 ? 17.979 -1.044 0.830 1.00 81.44 97 SER A C 1
ATOM 787 O O . SER A 1 97 ? 19.101 -1.539 0.916 1.00 81.44 97 SER A O 1
ATOM 789 N N . ALA A 1 98 ? 17.215 -0.841 1.906 1.00 80.62 98 ALA A N 1
ATOM 790 C CA . ALA A 1 98 ? 17.665 -1.149 3.265 1.00 80.62 98 ALA A CA 1
ATOM 791 C C . ALA A 1 98 ? 17.958 -2.648 3.481 1.00 80.62 98 ALA A C 1
ATOM 793 O O . ALA A 1 98 ? 18.821 -2.998 4.281 1.00 80.62 98 ALA A O 1
ATOM 794 N N . SER A 1 99 ? 17.252 -3.540 2.772 1.00 77.06 99 SER A N 1
ATOM 795 C CA . SER A 1 99 ? 17.384 -4.992 2.955 1.00 77.06 99 SER A CA 1
ATOM 796 C C . SER A 1 99 ? 18.513 -5.624 2.144 1.00 77.06 99 SER A C 1
ATOM 798 O O . SER A 1 99 ? 19.100 -6.603 2.595 1.00 77.06 99 SER A O 1
ATOM 800 N N . THR A 1 100 ? 18.782 -5.115 0.938 1.00 76.69 100 THR A N 1
ATOM 801 C CA . THR A 1 100 ? 19.750 -5.724 0.005 1.00 76.69 100 THR A CA 1
ATOM 802 C C . THR A 1 100 ? 20.939 -4.824 -0.317 1.00 76.69 100 THR A C 1
ATOM 804 O O . THR A 1 100 ? 21.923 -5.308 -0.865 1.00 76.69 100 THR A O 1
ATOM 807 N N . GLY A 1 101 ? 20.891 -3.535 0.035 1.00 79.00 101 GLY A N 1
ATOM 808 C CA . GLY A 1 101 ? 21.965 -2.577 -0.238 1.00 79.00 101 GLY A CA 1
ATOM 809 C C . GLY A 1 101 ? 22.137 -2.230 -1.720 1.00 79.00 101 GLY A C 1
ATOM 810 O O . GLY A 1 1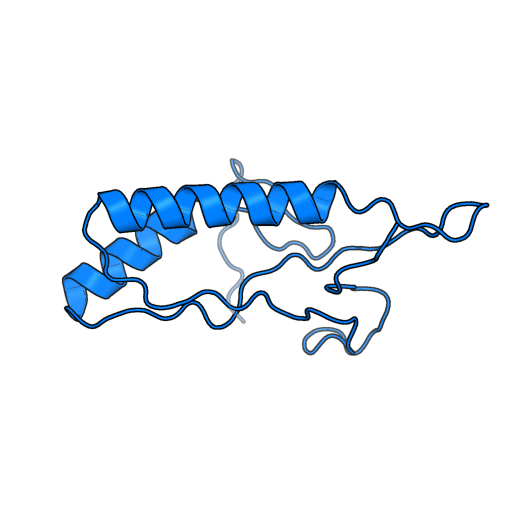01 ? 23.164 -1.672 -2.096 1.00 79.00 101 GLY A O 1
ATOM 811 N N . GLU A 1 102 ? 21.164 -2.567 -2.572 1.00 82.62 102 GLU A N 1
ATOM 812 C CA . GLU A 1 102 ? 21.242 -2.386 -4.025 1.00 82.62 102 GLU A CA 1
ATOM 813 C C . GLU A 1 102 ? 20.264 -1.318 -4.539 1.00 82.62 102 GLU A C 1
ATOM 815 O O . GLU A 1 102 ? 19.270 -1.000 -3.885 1.00 82.62 102 GLU A O 1
ATOM 820 N N . MET A 1 103 ? 20.528 -0.818 -5.752 1.00 86.56 103 MET A N 1
ATOM 821 C CA . MET A 1 103 ? 19.640 0.086 -6.507 1.00 86.56 103 MET A CA 1
ATOM 822 C C . MET A 1 103 ? 18.773 -0.646 -7.543 1.00 86.56 103 MET A C 1
ATOM 824 O O . MET A 1 103 ? 17.984 -0.021 -8.245 1.00 86.56 103 MET A O 1
ATOM 828 N N . LYS A 1 104 ? 18.932 -1.970 -7.684 1.00 85.81 104 LYS A N 1
ATOM 829 C CA . LYS A 1 104 ? 18.125 -2.778 -8.609 1.00 85.81 104 LYS A CA 1
ATOM 830 C C . LYS A 1 104 ? 16.672 -2.904 -8.136 1.00 85.81 104 LYS A C 1
ATOM 832 O O . LYS A 1 104 ? 15.770 -2.952 -8.963 1.00 85.81 104 LYS A O 1
ATOM 837 N N . LYS A 1 105 ? 16.458 -2.937 -6.817 1.00 87.00 105 LYS A N 1
ATOM 838 C CA . LYS A 1 105 ? 15.136 -2.939 -6.189 1.00 87.00 105 LYS A CA 1
ATOM 839 C C . LYS A 1 105 ? 14.641 -1.502 -6.037 1.00 87.00 105 LYS A C 1
ATOM 841 O O . LYS A 1 105 ? 15.047 -0.811 -5.103 1.00 87.00 105 LYS A O 1
ATOM 846 N N . ARG A 1 106 ? 13.778 -1.072 -6.950 1.00 88.69 106 ARG A N 1
ATOM 847 C CA . ARG A 1 106 ? 13.296 0.309 -7.053 1.00 88.69 106 ARG A CA 1
ATOM 848 C C . ARG A 1 106 ? 11.907 0.473 -6.463 1.00 88.69 106 ARG A C 1
ATOM 850 O O . ARG A 1 106 ? 11.096 -0.455 -6.505 1.00 88.69 106 ARG A O 1
ATOM 857 N N . TYR A 1 107 ? 11.648 1.649 -5.908 1.00 91.44 107 TYR A N 1
ATOM 858 C CA . TYR A 1 107 ? 10.402 1.990 -5.208 1.00 91.44 107 TYR A CA 1
ATOM 859 C C . TYR A 1 107 ? 9.782 3.292 -5.724 1.00 91.44 107 TYR A C 1
ATOM 861 O O . TYR A 1 107 ? 8.590 3.507 -5.506 1.00 91.44 107 TYR A O 1
ATOM 869 N N . GLY A 1 108 ? 10.595 4.119 -6.392 1.00 89.56 108 GLY A N 1
ATOM 870 C CA . GLY A 1 108 ? 1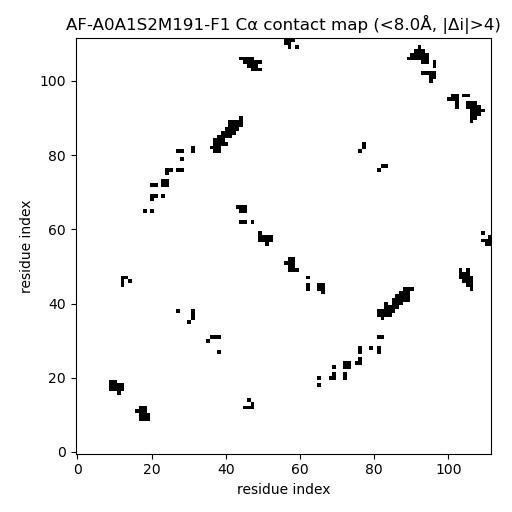0.274 5.466 -6.828 1.00 89.56 108 GLY A CA 1
ATOM 871 C C . GLY A 1 108 ? 9.062 5.545 -7.733 1.00 89.56 108 GLY A C 1
ATOM 872 O O . GLY A 1 108 ? 8.731 4.608 -8.458 1.00 89.56 108 GLY A O 1
ATOM 873 N N . TYR A 1 109 ? 8.436 6.716 -7.720 1.00 90.38 109 TYR A N 1
ATOM 874 C CA . TYR A 1 109 ? 7.554 7.105 -8.804 1.00 90.38 109 TYR A CA 1
ATOM 875 C C . TYR A 1 109 ? 8.406 7.499 -10.002 1.00 90.38 109 TYR A C 1
ATOM 877 O O . TYR A 1 109 ? 9.218 8.422 -9.907 1.00 90.38 109 TYR A O 1
ATOM 885 N N . ASN A 1 110 ? 8.201 6.825 -11.126 1.00 75.88 110 ASN A N 1
ATOM 886 C CA . ASN A 1 110 ? 8.842 7.199 -12.372 1.00 75.88 110 ASN A CA 1
ATOM 887 C C . ASN A 1 110 ? 7.829 7.955 -13.230 1.00 75.88 110 ASN A C 1
ATOM 889 O O . ASN A 1 110 ? 6.713 7.494 -13.455 1.00 75.88 110 ASN A O 1
ATOM 893 N N . LEU A 1 111 ? 8.196 9.166 -13.644 1.00 57.59 111 LEU A N 1
ATOM 894 C CA . LEU A 1 111 ? 7.399 9.939 -14.589 1.00 57.59 111 LEU A CA 1
ATOM 895 C C . LEU A 1 111 ? 7.635 9.340 -15.979 1.00 57.59 111 LEU A C 1
ATOM 897 O O . LEU A 1 111 ? 8.785 9.294 -16.419 1.00 57.59 111 LEU A O 1
ATOM 901 N N . CYS A 1 112 ? 6.565 8.858 -16.615 1.00 50.53 112 CYS A N 1
ATOM 902 C CA . CYS A 1 112 ? 6.542 8.542 -18.042 1.00 50.53 112 CYS A CA 1
ATOM 903 C C . CYS A 1 112 ? 6.854 9.790 -18.876 1.00 50.53 112 CYS A C 1
ATOM 905 O O . CYS A 1 112 ? 6.302 10.871 -18.551 1.00 50.53 112 CYS A O 1
#

Solvent-accessible surface area (backbone atoms only — not comparable to full-atom values): 6797 Å² total; per-residue (Å²): 133,82,83,75,84,80,63,92,90,50,56,59,43,97,84,67,48,74,58,56,39,66,56,51,26,52,50,49,46,56,51,26,77,73,65,73,54,78,39,67,47,72,67,50,73,56,63,42,77,82,61,73,45,99,88,71,34,44,84,57,60,70,48,54,50,52,51,52,50,36,51,52,25,48,52,51,28,42,76,73,66,40,55,67,81,48,77,37,61,37,43,68,52,71,53,71,28,90,89,77,71,35,69,64,47,30,39,35,70,68,78,106

pLDDT: mean 91.29, std 10.57, range [41.12, 98.75]

Foldseek 3Di:
DDDDDDDPVFDAAPVRHTQDLLVLLVVLCVVCVVPVDADEAAEDWFFHAWDQDPVRFTDPVVGVVSVVSNVVSVVVSVVVVHHYPYHDYPCCDQDQDPVPRDSRGGTHDTDD

InterPro domains:
  IPR001360 Glycoside hydrolase family 1 [PF00232] (4-109)
  IPR001360 Glycoside hydrolase family 1 [PR00131] (39-47)
  IPR001360 Glycoside hydrolase family 1 [PR00131] (60-71)
  IPR001360 Glycoside hydrolase family 1 [PR00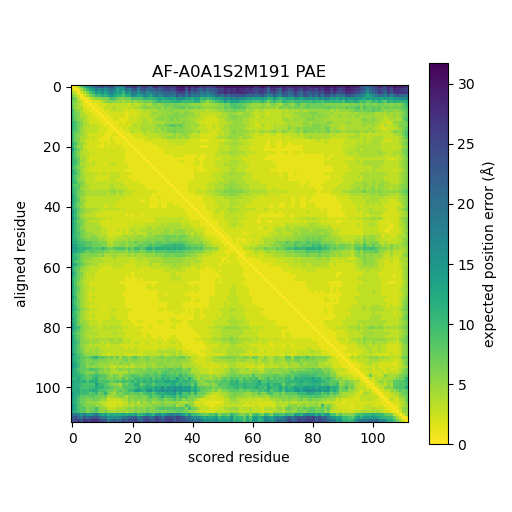131] (81-98)
  IPR001360 Glycoside hydrolase family 1 [PTHR10353] (17-108)
  IPR017853 Glycoside hydrolase superfamily [SSF51445] (3-110)
  IPR018120 Glycoside hydrolase family 1, active site [PS00572] (39-47)

Sequence (112 aa):
MFGSIENPYLEKSEWGWTIDPKRFRITANHLYDRYQKPLFVVENGLGAVDEVTANGEINDDYRIDYLRKHIAQMGEAIEDGVEIIGYTSWGPIDIVSASTGEMKKRYGYNLC

Organism: NCBI:txid393763

Radius of gyration: 15.77 Å; Cα contacts (8 Å, |Δi|>4): 145; chains: 1; bounding box: 38×31×47 Å

Nearest PDB structures (foldseek):
  6wgd-assembly3_C  TM=9.982E-01  e=2.499E-16  Bacillus licheniformis
  6wgd-assembly2_B  TM=9.706E-01  e=5.559E-16  Bacillus licheniformis
  7m1r-assembly2_C-2  TM=9.872E-01  e=2.460E-12  Bacillus licheniformis
  5ok7-assembly1_A  TM=9.705E-01  e=2.074E-11  Geobacillus stearothermophilus
  4ze5-assembly1_A-2  TM=9.352E-01  e=4.932E-11  Geobacillus stearothermophilus

Mean predicted aligned error: 4.69 Å